Protein AF-A0A953CHU1-F1 (afdb_monomer_lite)

pLDDT: mean 93.8, std 8.77, range [50.31, 98.5]

Foldseek 3Di:
DADADEAEDQPDPCSVVVCVVCVVVVHHYDYDHNPDDPVVVD

Str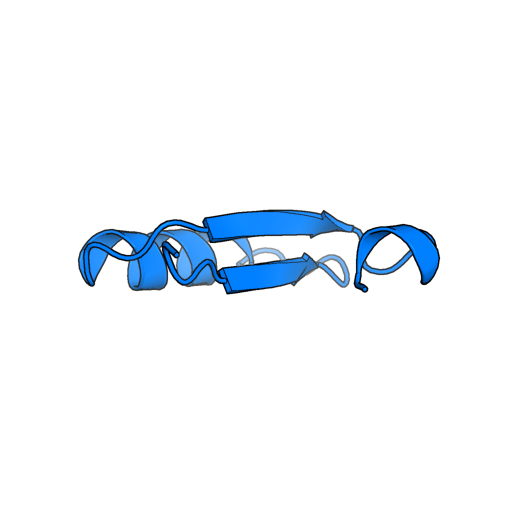ucture (mmCIF, N/CA/C/O backbone):
data_AF-A0A953CHU1-F1
#
_entry.id   AF-A0A953CHU1-F1
#
loop_
_atom_site.group_PDB
_atom_site.id
_atom_site.type_symbol
_atom_site.label_atom_id
_atom_site.label_alt_id
_atom_site.label_comp_id
_atom_site.label_asym_id
_atom_site.label_entity_id
_atom_site.label_seq_id
_atom_site.pdbx_PDB_ins_code
_atom_site.Cartn_x
_atom_site.Cartn_y
_atom_site.Cartn_z
_atom_site.occupancy
_atom_site.B_iso_or_equiv
_atom_site.auth_seq_id
_atom_site.auth_comp_id
_atom_site.auth_asym_id
_atom_si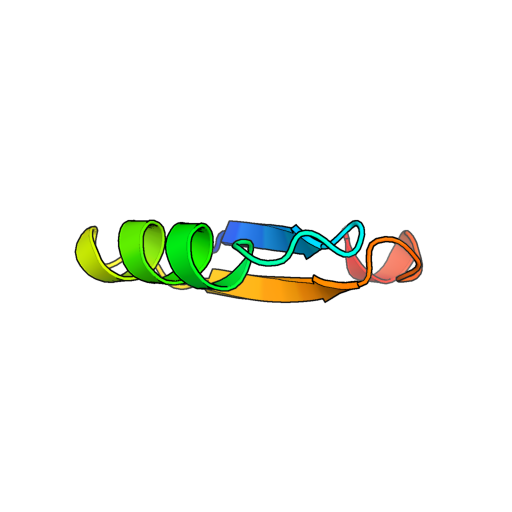te.auth_atom_id
_atom_site.pdbx_PDB_model_num
ATOM 1 N N . MET A 1 1 ? -20.421 -9.635 -3.846 1.00 50.31 1 MET A N 1
ATOM 2 C CA . MET A 1 1 ? -19.171 -9.043 -4.360 1.00 50.31 1 MET A CA 1
ATOM 3 C C . MET A 1 1 ? -18.520 -8.371 -3.167 1.00 50.31 1 MET A C 1
ATOM 5 O O . MET A 1 1 ? -19.208 -7.601 -2.513 1.00 50.31 1 MET A O 1
ATOM 9 N N . HIS A 1 2 ? -17.316 -8.780 -2.770 1.00 68.06 2 HIS A N 1
ATOM 10 C CA . HIS A 1 2 ? -16.612 -8.124 -1.666 1.00 68.06 2 HIS A CA 1
ATOM 11 C C . HIS A 1 2 ? -15.710 -7.049 -2.253 1.00 68.06 2 HIS A C 1
ATOM 13 O O . HIS A 1 2 ? -14.859 -7.363 -3.085 1.00 68.06 2 HIS A O 1
ATOM 19 N N . ASP A 1 3 ? -15.910 -5.807 -1.824 1.00 81.69 3 ASP A N 1
ATOM 20 C CA . ASP A 1 3 ? -15.023 -4.711 -2.185 1.00 81.69 3 ASP A CA 1
ATOM 21 C C . ASP A 1 3 ? -13.659 -4.932 -1.526 1.00 81.69 3 ASP A C 1
ATOM 23 O O . ASP A 1 3 ? -13.559 -5.274 -0.342 1.00 81.69 3 ASP A O 1
ATOM 27 N N . ARG A 1 4 ? -12.599 -4.767 -2.316 1.00 90.69 4 ARG A N 1
ATOM 28 C CA . ARG A 1 4 ? -11.210 -4.863 -1.866 1.00 90.69 4 ARG A CA 1
ATOM 29 C C . ARG A 1 4 ? -10.434 -3.639 -2.310 1.00 90.69 4 ARG A C 1
ATOM 31 O O . ARG A 1 4 ? -10.718 -3.073 -3.362 1.00 90.69 4 ARG A O 1
ATOM 38 N N . ILE A 1 5 ? -9.433 -3.267 -1.522 1.00 96.06 5 ILE A N 1
ATOM 39 C CA . ILE A 1 5 ? -8.530 -2.161 -1.840 1.00 96.06 5 ILE A CA 1
ATOM 40 C C . ILE A 1 5 ? -7.198 -2.720 -2.341 1.00 96.06 5 ILE A C 1
ATOM 42 O O . ILE A 1 5 ? -6.557 -3.525 -1.665 1.00 96.06 5 ILE A O 1
ATOM 46 N N . LEU A 1 6 ? -6.767 -2.252 -3.509 1.00 96.44 6 LEU A N 1
ATOM 47 C CA . LEU A 1 6 ? -5.413 -2.449 -4.017 1.00 96.44 6 LEU A CA 1
ATOM 48 C C . LEU A 1 6 ? -4.559 -1.228 -3.648 1.00 96.44 6 LEU A C 1
ATOM 50 O O . LEU A 1 6 ? -4.927 -0.098 -3.965 1.00 96.44 6 LEU A O 1
ATOM 54 N N . ILE A 1 7 ? -3.431 -1.448 -2.974 1.00 97.44 7 ILE A N 1
ATOM 55 C CA . ILE A 1 7 ? -2.440 -0.413 -2.654 1.00 97.44 7 ILE A CA 1
ATOM 56 C C . ILE A 1 7 ? -1.238 -0.615 -3.579 1.00 97.44 7 ILE A C 1
ATOM 58 O O . ILE A 1 7 ? -0.592 -1.660 -3.520 1.00 97.44 7 ILE A O 1
ATOM 62 N N . LEU A 1 8 ? -0.927 0.385 -4.405 1.00 97.38 8 LEU A N 1
ATOM 63 C CA . LEU A 1 8 ? 0.269 0.388 -5.251 1.00 97.38 8 LEU A CA 1
ATOM 64 C C . LEU A 1 8 ? 1.428 1.073 -4.519 1.00 97.38 8 LEU A C 1
ATOM 66 O O . LEU A 1 8 ? 1.322 2.234 -4.118 1.00 97.38 8 LEU A O 1
ATOM 70 N N . ASP A 1 9 ? 2.522 0.342 -4.330 1.00 97.75 9 ASP A N 1
ATOM 71 C CA . ASP A 1 9 ? 3.712 0.785 -3.613 1.00 97.75 9 ASP A CA 1
ATOM 72 C C . ASP A 1 9 ? 4.756 1.367 -4.569 1.00 97.75 9 ASP A C 1
ATOM 74 O O . ASP A 1 9 ? 5.274 0.671 -5.437 1.00 97.75 9 ASP A O 1
ATOM 78 N N . PHE A 1 10 ? 5.105 2.636 -4.365 1.00 97.19 10 PHE A N 1
ATOM 79 C CA . PHE A 1 10 ? 6.161 3.336 -5.105 1.00 97.19 10 PHE A CA 1
ATOM 80 C C . PHE A 1 10 ? 7.510 3.333 -4.355 1.00 97.19 10 PHE A C 1
ATOM 82 O O . PHE A 1 10 ? 8.387 4.146 -4.642 1.00 97.19 10 PHE A O 1
ATOM 89 N N . GLY A 1 11 ? 7.679 2.449 -3.365 1.00 95.62 11 GLY A N 1
ATOM 90 C CA . GLY A 1 11 ? 8.906 2.319 -2.573 1.00 95.62 11 GLY A CA 1
ATOM 91 C C . GLY A 1 11 ? 8.913 3.167 -1.300 1.00 95.62 11 GLY A C 1
ATOM 92 O O . GLY A 1 11 ? 9.976 3.514 -0.781 1.00 95.62 11 GLY A O 1
ATOM 93 N N . SER A 1 12 ? 7.737 3.530 -0.784 1.00 96.19 12 SER A N 1
ATOM 94 C CA . SER A 1 12 ? 7.644 4.282 0.467 1.00 96.19 12 SER A CA 1
ATOM 95 C C . SER A 1 12 ? 7.983 3.389 1.661 1.00 96.19 12 SER A C 1
ATOM 97 O O . SER A 1 12 ? 7.473 2.279 1.802 1.00 96.19 12 SER A O 1
ATOM 99 N N . GLN A 1 13 ? 8.777 3.908 2.601 1.00 97.38 13 GLN A N 1
ATOM 100 C CA . GLN A 1 13 ? 9.109 3.207 3.852 1.00 97.38 13 GLN A CA 1
ATOM 101 C C . GLN A 1 13 ? 7.878 2.927 4.733 1.00 97.38 13 GLN A C 1
ATOM 103 O O . GLN A 1 13 ? 7.958 2.149 5.683 1.00 97.38 13 GLN A O 1
ATOM 108 N N . VAL A 1 14 ? 6.738 3.567 4.446 1.00 97.88 14 VAL A N 1
ATOM 109 C CA . VAL A 1 14 ? 5.529 3.512 5.276 1.00 97.88 14 VAL A CA 1
ATOM 110 C C . VAL A 1 14 ? 4.308 2.918 4.569 1.00 97.88 14 VAL A C 1
ATOM 112 O O . VAL A 1 14 ? 3.222 2.949 5.145 1.00 97.88 14 VAL A O 1
ATOM 115 N N . THR A 1 15 ? 4.439 2.323 3.376 1.00 98.12 15 THR A N 1
ATOM 116 C CA . THR A 1 15 ? 3.297 1.723 2.646 1.00 98.12 15 THR A CA 1
ATOM 117 C C . THR A 1 15 ? 2.531 0.696 3.489 1.00 98.12 15 THR A C 1
ATOM 119 O O . THR A 1 15 ? 1.299 0.660 3.488 1.00 98.12 15 THR A O 1
ATOM 122 N 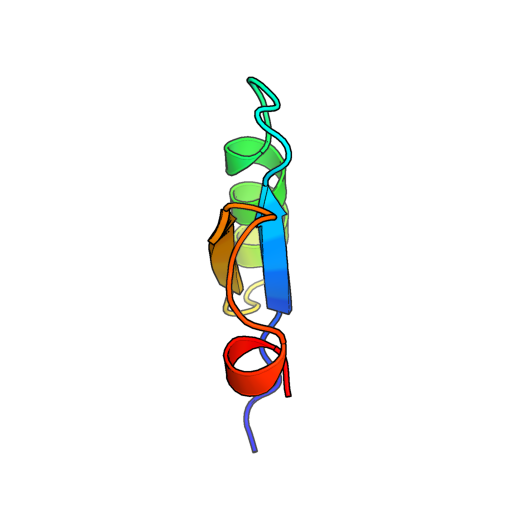N . GLN A 1 16 ? 3.235 -0.071 4.324 1.00 97.75 16 GLN A N 1
ATOM 123 C CA . GLN A 1 16 ? 2.619 -1.029 5.250 1.00 97.75 16 GLN A CA 1
ATOM 124 C C . GLN A 1 16 ? 1.702 -0.371 6.297 1.00 97.75 16 GLN A C 1
ATOM 126 O O . GLN A 1 16 ? 0.730 -0.987 6.739 1.00 97.75 16 GLN A O 1
ATOM 131 N N . LEU A 1 17 ? 1.957 0.887 6.681 1.00 98.50 17 LEU A N 1
ATOM 132 C CA . LEU A 1 17 ? 1.081 1.616 7.602 1.00 98.50 17 LEU A CA 1
ATOM 133 C C . LEU A 1 17 ? -0.271 1.926 6.956 1.00 98.50 17 LEU A C 1
ATOM 135 O O . LEU A 1 17 ? -1.287 1.872 7.644 1.00 98.50 17 LEU A O 1
ATOM 139 N N . ILE A 1 18 ? -0.309 2.178 5.645 1.00 98.06 18 ILE A N 1
ATOM 140 C CA . ILE A 1 18 ? -1.561 2.383 4.904 1.00 98.06 18 ILE A CA 1
ATOM 141 C C . ILE A 1 18 ? -2.394 1.095 4.938 1.00 98.06 18 ILE A C 1
ATOM 143 O O . ILE A 1 18 ? -3.554 1.130 5.345 1.00 98.06 18 ILE A O 1
ATOM 147 N N . ALA A 1 19 ? -1.794 -0.058 4.622 1.00 97.88 19 ALA A N 1
ATOM 148 C CA . ALA A 1 19 ? -2.492 -1.345 4.700 1.00 97.88 19 ALA A CA 1
ATOM 149 C C . ALA A 1 19 ? -2.977 -1.670 6.117 1.00 97.88 19 ALA A C 1
ATOM 151 O O . ALA A 1 19 ? -4.075 -2.198 6.290 1.00 97.88 19 ALA A O 1
ATOM 152 N N . ARG A 1 20 ? -2.199 -1.316 7.149 1.00 98.38 20 ARG A N 1
ATOM 153 C CA . ARG A 1 20 ? -2.642 -1.437 8.542 1.00 98.38 20 ARG A CA 1
ATOM 154 C C . ARG A 1 20 ? -3.913 -0.623 8.797 1.00 98.38 20 ARG A C 1
ATOM 156 O O . ARG A 1 20 ? -4.850 -1.169 9.367 1.00 98.38 20 ARG A O 1
ATOM 163 N N . ARG A 1 21 ? -3.981 0.634 8.344 1.00 98.31 21 ARG A N 1
ATOM 164 C CA . ARG A 1 21 ? -5.178 1.482 8.502 1.00 98.31 21 ARG A CA 1
ATOM 165 C C . ARG A 1 21 ? -6.399 0.924 7.777 1.00 98.31 21 ARG A C 1
ATOM 167 O O . ARG A 1 21 ? -7.488 0.934 8.336 1.00 98.31 21 ARG A O 1
ATOM 174 N N . VAL A 1 22 ? -6.217 0.392 6.570 1.00 97.25 22 VAL A N 1
ATOM 175 C CA . VAL A 1 22 ? -7.308 -0.243 5.812 1.00 97.25 22 VAL A CA 1
ATOM 176 C C . VAL A 1 22 ? -7.847 -1.477 6.546 1.00 97.25 22 VAL A C 1
ATOM 178 O O . VAL A 1 22 ? -9.057 -1.641 6.689 1.00 97.25 22 VAL A O 1
ATOM 181 N N . ARG A 1 23 ? -6.956 -2.309 7.097 1.00 96.56 23 ARG A N 1
ATOM 182 C CA . ARG A 1 23 ? -7.343 -3.497 7.873 1.00 96.56 23 ARG A CA 1
ATOM 183 C C . ARG A 1 23 ? -7.969 -3.154 9.227 1.00 96.56 23 ARG A C 1
ATOM 185 O O . ARG A 1 23 ? -8.874 -3.862 9.655 1.00 96.56 23 ARG A O 1
ATOM 192 N N . GLU A 1 24 ? -7.541 -2.068 9.877 1.00 98.25 24 GLU A N 1
ATOM 193 C CA . GLU A 1 24 ? -8.185 -1.516 11.085 1.00 98.25 24 GLU A CA 1
ATOM 194 C C . GLU A 1 24 ? -9.644 -1.100 10.815 1.00 98.25 24 GLU A C 1
ATOM 196 O O . GLU A 1 24 ? -10.478 -1.192 11.709 1.00 98.25 24 GLU A O 1
ATOM 201 N N . ALA A 1 25 ? -9.974 -0.716 9.577 1.00 96.50 25 ALA A N 1
ATOM 202 C CA . ALA A 1 25 ? -11.344 -0.448 9.135 1.00 96.50 25 ALA A CA 1
ATOM 203 C C . ALA A 1 25 ? -12.119 -1.714 8.710 1.00 96.50 25 ALA A C 1
ATOM 205 O O . ALA A 1 25 ? -13.206 -1.605 8.147 1.00 96.50 25 ALA A O 1
ATOM 206 N N . HIS A 1 26 ? -11.575 -2.910 8.962 1.00 94.94 26 HIS A N 1
ATOM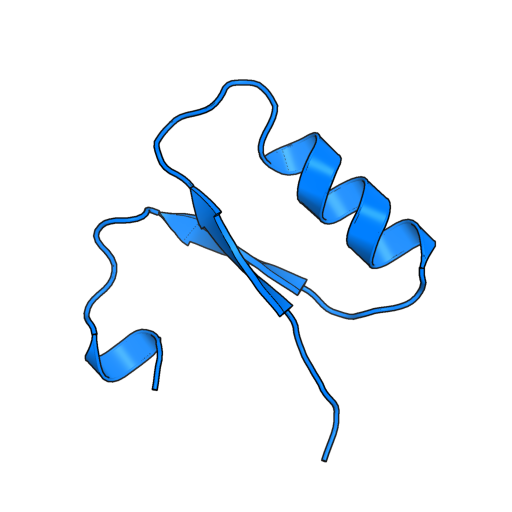 207 C CA . HIS A 1 26 ? -12.151 -4.202 8.572 1.00 94.94 26 HIS A CA 1
ATOM 208 C C . HIS A 1 26 ? -12.358 -4.381 7.056 1.00 94.94 26 HIS A C 1
ATOM 210 O O . HIS A 1 26 ? -13.208 -5.164 6.632 1.00 94.94 26 HIS A O 1
ATOM 216 N N . VAL A 1 27 ? -11.554 -3.702 6.230 1.00 96.00 27 VAL A N 1
ATOM 217 C CA . VAL A 1 27 ? -11.566 -3.842 4.766 1.00 96.00 27 VAL A CA 1
ATOM 218 C C . VAL A 1 27 ? -10.369 -4.680 4.314 1.00 96.00 27 VAL A C 1
ATOM 220 O O . VAL A 1 27 ? -9.246 -4.503 4.792 1.00 96.00 27 VAL A O 1
ATOM 223 N N . TYR A 1 28 ? -10.595 -5.616 3.389 1.00 96.12 28 TYR A N 1
ATOM 224 C CA . TYR A 1 28 ? -9.521 -6.426 2.812 1.00 96.12 28 TYR A CA 1
ATOM 225 C C . TYR A 1 28 ? -8.650 -5.592 1.863 1.00 96.12 28 TYR A C 1
ATOM 227 O O . TYR A 1 28 ? -9.164 -4.819 1.049 1.00 96.12 28 TYR A O 1
ATOM 235 N N . CYS A 1 29 ? -7.328 -5.771 1.947 1.00 97.38 29 CYS A N 1
ATOM 236 C CA . CYS A 1 29 ? -6.392 -5.103 1.053 1.00 97.38 29 CYS A CA 1
ATOM 237 C C . CYS A 1 29 ? -5.131 -5.909 0.744 1.00 97.38 29 CYS A C 1
ATOM 239 O O . CYS A 1 29 ? -4.606 -6.648 1.591 1.00 97.38 29 CYS A O 1
ATOM 241 N N . GLU A 1 30 ? -4.598 -5.647 -0.445 1.00 96.75 30 GLU A N 1
ATOM 242 C CA . GLU A 1 30 ? -3.336 -6.175 -0.958 1.00 96.75 30 GLU A CA 1
ATOM 243 C C . GLU A 1 30 ? -2.382 -5.021 -1.288 1.00 96.75 30 GLU A C 1
ATOM 245 O O . GLU A 1 30 ? -2.823 -3.954 -1.718 1.00 96.75 30 GLU A O 1
ATOM 250 N N . ILE A 1 31 ? -1.082 -5.232 -1.072 1.00 97.19 31 ILE A N 1
ATOM 251 C CA . ILE A 1 31 ? -0.030 -4.308 -1.509 1.00 97.19 31 ILE A CA 1
ATOM 252 C C . ILE A 1 31 ? 0.704 -4.972 -2.664 1.00 97.19 31 ILE A C 1
ATOM 254 O O . ILE A 1 31 ? 1.152 -6.109 -2.520 1.00 97.19 31 ILE A O 1
ATOM 258 N N . HIS A 1 32 ? 0.869 -4.239 -3.757 1.00 97.25 32 HIS A N 1
ATOM 259 C CA . HIS A 1 32 ? 1.679 -4.643 -4.900 1.00 97.25 32 HIS A CA 1
ATOM 260 C C . HIS A 1 32 ? 2.603 -3.500 -5.306 1.00 97.25 32 HIS A C 1
ATOM 262 O O . HIS A 1 32 ? 2.299 -2.339 -5.044 1.00 97.25 32 HIS A O 1
ATOM 268 N N . SER A 1 33 ? 3.740 -3.821 -5.920 1.00 96.69 33 SER A N 1
ATOM 269 C CA . SER A 1 33 ? 4.652 -2.806 -6.456 1.00 96.69 33 SER A CA 1
ATOM 270 C C . SER A 1 33 ? 3.969 -1.997 -7.569 1.00 96.69 33 SER A C 1
ATOM 272 O O . SER A 1 33 ? 3.059 -2.490 -8.233 1.00 96.69 33 SER A O 1
ATOM 274 N N . CYS A 1 34 ? 4.362 -0.738 -7.769 1.00 96.25 34 CYS A N 1
ATOM 275 C CA . CYS A 1 34 ? 3.724 0.145 -8.749 1.00 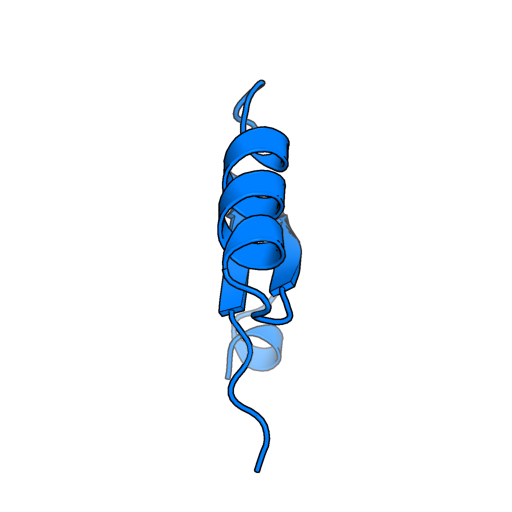96.25 34 CYS A CA 1
ATOM 276 C C . CYS A 1 34 ? 3.951 -0.260 -10.216 1.00 96.25 34 CYS A C 1
ATOM 278 O O . CYS A 1 34 ? 3.324 0.310 -11.102 1.00 96.25 34 CYS A O 1
ATOM 280 N N . ASP A 1 35 ? 4.858 -1.200 -10.474 1.00 96.12 35 ASP A N 1
ATOM 281 C CA . ASP A 1 35 ? 5.233 -1.720 -11.792 1.00 96.12 35 ASP A CA 1
ATOM 282 C C . ASP A 1 35 ? 4.472 -2.998 -12.191 1.00 96.12 35 ASP A C 1
ATOM 284 O O . ASP A 1 35 ? 4.835 -3.649 -13.171 1.00 96.12 35 ASP A O 1
ATOM 288 N N . VAL A 1 36 ? 3.408 -3.360 -11.463 1.00 95.88 36 VAL A N 1
ATOM 289 C CA . VAL A 1 36 ? 2.492 -4.422 -11.902 1.00 95.88 36 VAL A CA 1
ATOM 290 C C . VAL A 1 36 ? 1.837 -4.087 -13.243 1.00 95.88 36 VAL A C 1
ATOM 292 O O . VAL A 1 36 ? 1.573 -2.928 -13.560 1.00 95.88 36 VAL A O 1
ATOM 295 N N . ASP A 1 37 ? 1.547 -5.130 -14.021 1.00 95.94 37 ASP A N 1
ATOM 296 C CA . ASP A 1 37 ? 0.860 -5.011 -15.308 1.00 95.94 37 ASP A CA 1
ATOM 297 C C . ASP A 1 37 ? -0.525 -4.357 -15.133 1.00 95.94 37 ASP A C 1
ATOM 299 O O . ASP A 1 37 ? -1.248 -4.638 -14.177 1.00 95.94 37 ASP A O 1
ATOM 303 N N . GLU A 1 38 ? -0.944 -3.520 -16.081 1.00 91.94 38 GLU A N 1
ATOM 304 C CA . GLU A 1 38 ? -2.287 -2.932 -16.087 1.00 91.94 38 GLU A CA 1
ATOM 305 C C . GLU A 1 38 ? -3.372 -4.019 -16.097 1.00 91.94 38 GLU A C 1
ATOM 307 O O . GLU A 1 38 ? -4.422 -3.862 -15.469 1.00 91.94 38 GLU A O 1
ATOM 312 N N . ALA A 1 39 ? -3.098 -5.154 -16.749 1.00 93.62 39 ALA A N 1
ATOM 313 C CA . ALA A 1 39 ? -3.992 -6.309 -16.751 1.00 93.62 39 ALA A CA 1
ATOM 314 C C . ALA A 1 39 ? -4.248 -6.884 -15.346 1.00 93.62 39 ALA A C 1
ATOM 316 O O . ALA A 1 39 ? -5.265 -7.537 -15.140 1.00 93.62 39 ALA A O 1
ATOM 317 N N . PHE A 1 40 ? -3.349 -6.646 -14.385 1.00 90.00 40 PHE A N 1
ATOM 318 C CA . PHE A 1 40 ? -3.515 -7.052 -12.990 1.00 90.00 40 PHE A CA 1
ATOM 319 C C . PHE A 1 40 ? -4.403 -6.083 -12.187 1.00 90.00 40 PHE A C 1
ATOM 321 O O . PHE A 1 40 ? -5.034 -6.486 -11.210 1.00 90.00 40 PHE A O 1
ATOM 328 N N . VAL A 1 41 ? -4.445 -4.805 -12.579 1.00 88.75 41 VAL A N 1
ATOM 329 C CA . VAL A 1 41 ? -5.191 -3.743 -11.876 1.00 88.75 41 VAL A CA 1
ATOM 330 C C . VAL A 1 41 ? -6.680 -3.739 -12.244 1.00 88.75 41 VAL A C 1
ATOM 332 O O . VAL A 1 41 ? -7.505 -3.292 -11.443 1.00 88.75 41 VAL A O 1
ATOM 335 N N . ARG A 1 42 ? -7.016 -4.206 -13.449 1.00 83.25 42 ARG A N 1
ATOM 336 C CA . ARG A 1 42 ? -8.388 -4.275 -13.976 1.00 83.25 42 ARG A C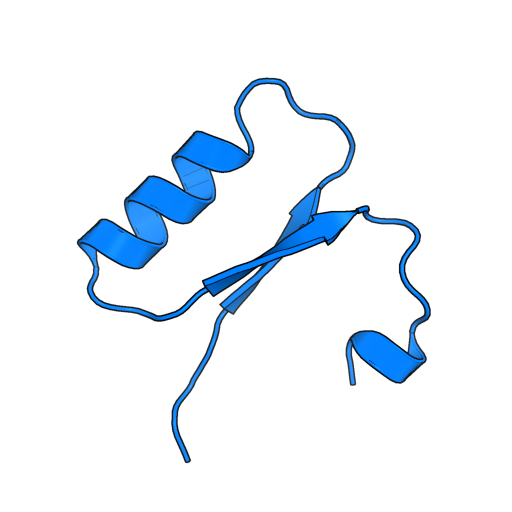A 1
ATOM 337 C C . ARG A 1 42 ? -9.137 -5.515 -13.493 1.00 83.25 42 ARG A C 1
ATOM 339 O O . ARG A 1 42 ? -10.354 -5.372 -13.241 1.00 83.25 42 ARG A O 1
#

Secondary structure (DSSP, 8-state):
---EEEEEESS-TTHHHHHHHHHHTT-EEEEEETTS-HHHH-

Sequence (42 aa):
MHDRILILDFGSQVTQLIARRVREAHVYCEIHSCDVDEAFVR

Radius of gyration: 10.88 Å; chains: 1; bounding box: 28×13×28 Å